Protein AF-W1X7L8-F1 (afdb_monomer)

Mean predicted aligned error: 3.73 Å

pLDDT: mean 89.03, std 9.35, range [58.25, 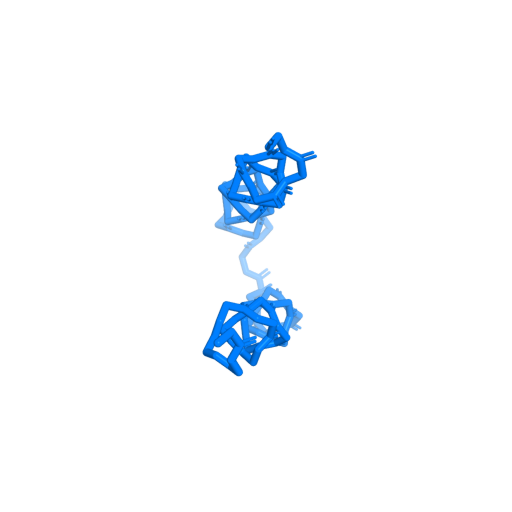96.69]

Nearest PDB structures (foldseek):
  6gzc-assembly1_D  TM=9.347E-01  e=4.598E+00  Mus musculus
  9guw-assembly1_4  T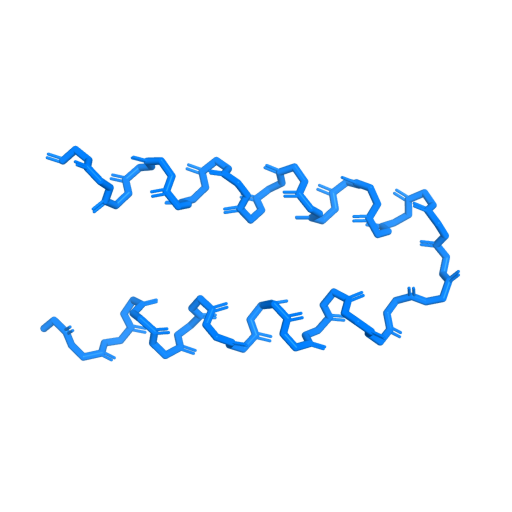M=8.007E-01  e=8.274E+00  Escherichia coli K-12
  6sv1-assembly3_V  TM=7.936E-01  e=9.583E+00  Rhodospirillum rubrum

Sequence (40 aa):
QADAGRVMLKMEKQLALIEDETQAAVFSKTVKQIKQAYRQ

InterPro domains:
  IPR019705 Protein of unknown function DUF2594 [PF10769] (1-40)

Organism: NCBI:txid1403943

Solvent-accessible surface area (backbone atoms only — not comparable to full-atom values): 2427 Å² total; per-residue (Å²): 135,74,58,66,64,53,50,49,54,51,52,58,56,51,51,78,69,46,81,51,64,69,60,31,52,55,50,52,54,51,53,52,52,54,58,52,64,75,72,109

Secondary structure (DSSP, 8-st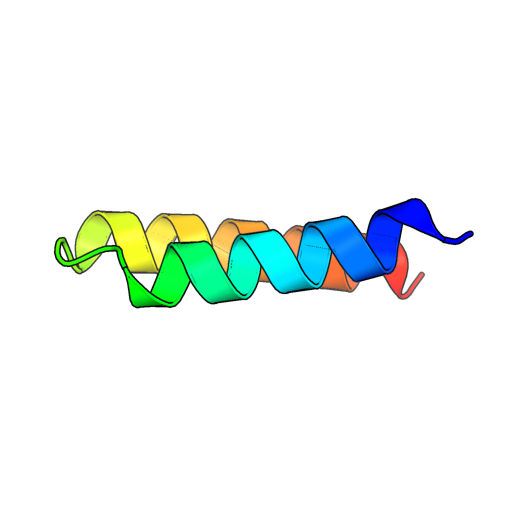ate):
--HHHHHHHHHHHHHTT---HHHHHHHHHHHHHHHHHTT-

Radius of gyration: 10.74 Å; Cα contacts (8 Å, |Δi|>4): 10; chains: 1; bounding box: 17×16×29 Å

Foldseek 3Di:
DPPLVVVLVVLVVVLVVDPPPVVSVVSVVVSVVSVVVVVD

Structure (mmCIF, N/CA/C/O backbone):
data_AF-W1X7L8-F1
#
_entry.id   AF-W1X7L8-F1
#
loop_
_atom_site.group_PDB
_atom_site.id
_atom_site.type_symbol
_atom_site.label_atom_id
_atom_site.label_alt_id
_atom_site.label_comp_id
_atom_site.label_asym_id
_atom_site.label_entity_id
_atom_site.label_seq_id
_atom_site.pdbx_PDB_ins_code
_atom_site.Cartn_x
_atom_site.Cartn_y
_atom_site.Cartn_z
_atom_site.occupancy
_atom_site.B_iso_or_equiv
_atom_site.auth_seq_id
_atom_site.auth_comp_id
_atom_site.auth_asym_id
_atom_site.auth_atom_id
_atom_site.pdbx_PDB_model_num
ATOM 1 N N . GLN A 1 1 ? 5.496 -4.363 -21.372 1.00 61.09 1 GLN A N 1
ATOM 2 C CA . GLN A 1 1 ? 4.540 -3.403 -20.768 1.00 61.09 1 GLN A CA 1
ATOM 3 C C . GLN A 1 1 ? 3.240 -4.075 -20.273 1.00 61.09 1 GLN A C 1
ATOM 5 O O . GLN A 1 1 ? 2.223 -3.407 -20.155 1.00 61.09 1 GLN A O 1
ATOM 10 N N . ALA A 1 2 ? 3.244 -5.367 -19.907 1.00 62.12 2 ALA A N 1
ATOM 11 C CA . ALA A 1 2 ? 2.045 -6.061 -19.404 1.00 62.12 2 ALA A CA 1
ATOM 12 C C . ALA A 1 2 ? 1.918 -6.046 -17.860 1.00 62.12 2 ALA A C 1
ATOM 14 O O . ALA A 1 2 ? 0.831 -6.265 -17.327 1.00 62.12 2 ALA A O 1
ATOM 15 N N . ASP A 1 3 ? 3.003 -5.751 -17.137 1.00 84.38 3 ASP A N 1
ATOM 16 C CA . ASP A 1 3 ? 3.065 -5.912 -15.678 1.00 84.38 3 ASP A CA 1
ATOM 17 C C . ASP A 1 3 ? 2.519 -4.720 -14.886 1.00 84.38 3 ASP A C 1
ATOM 19 O O . ASP A 1 3 ? 1.765 -4.911 -13.934 1.00 84.38 3 ASP A O 1
ATOM 23 N N . ALA A 1 4 ? 2.814 -3.484 -15.304 1.00 83.19 4 ALA A N 1
ATOM 24 C CA . ALA A 1 4 ? 2.423 -2.286 -14.551 1.00 83.19 4 ALA A CA 1
ATOM 25 C C . ALA A 1 4 ? 0.894 -2.122 -14.448 1.00 83.19 4 ALA A C 1
ATOM 27 O O . ALA A 1 4 ? 0.364 -1.857 -13.370 1.00 83.19 4 ALA A O 1
ATOM 28 N N . GLY A 1 5 ? 0.160 -2.367 -15.540 1.00 86.56 5 GLY A N 1
ATOM 29 C CA . GLY A 1 5 ? -1.307 -2.298 -15.539 1.00 86.56 5 GLY A CA 1
ATOM 30 C C . GLY A 1 5 ? -1.960 -3.375 -14.664 1.00 86.56 5 GLY A C 1
ATOM 31 O O . GLY A 1 5 ? -2.916 -3.098 -13.938 1.00 86.56 5 GLY A O 1
ATOM 32 N N . ARG A 1 6 ? -1.414 -4.600 -14.670 1.00 90.25 6 ARG A N 1
ATOM 33 C CA . ARG A 1 6 ? -1.906 -5.713 -13.842 1.00 90.25 6 ARG A CA 1
ATOM 34 C C . ARG A 1 6 ? -1.631 -5.476 -12.355 1.00 90.25 6 ARG A C 1
ATOM 36 O O . ARG A 1 6 ? -2.496 -5.759 -11.526 1.00 90.25 6 ARG A O 1
ATOM 43 N N . VAL A 1 7 ? -0.459 -4.937 -12.022 1.00 88.75 7 VAL A N 1
ATOM 44 C CA . VAL A 1 7 ? -0.108 -4.538 -10.652 1.00 88.75 7 VAL A CA 1
ATOM 45 C C . VAL A 1 7 ? -1.043 -3.433 -10.163 1.00 88.75 7 VAL A C 1
ATOM 47 O O . VAL A 1 7 ? -1.570 -3.544 -9.058 1.00 88.75 7 VAL A O 1
ATOM 50 N N . MET A 1 8 ? -1.344 -2.437 -11.003 1.00 90.12 8 MET A N 1
ATOM 51 C CA . MET A 1 8 ? -2.258 -1.354 -10.637 1.00 90.12 8 MET A CA 1
ATOM 52 C C . MET A 1 8 ? -3.660 -1.868 -10.307 1.00 90.12 8 MET A C 1
ATOM 54 O O . MET A 1 8 ? -4.217 -1.527 -9.266 1.00 90.12 8 MET A O 1
ATOM 58 N N . LEU A 1 9 ? -4.197 -2.757 -11.147 1.00 91.31 9 LEU A N 1
ATOM 59 C CA . LEU A 1 9 ? -5.495 -3.385 -10.912 1.00 91.31 9 LEU A CA 1
ATOM 60 C C . LEU A 1 9 ? -5.519 -4.187 -9.601 1.00 91.31 9 LEU A C 1
ATOM 62 O O . LEU A 1 9 ? -6.516 -4.165 -8.881 1.00 91.31 9 LEU A O 1
ATOM 66 N N . LYS A 1 10 ? -4.433 -4.900 -9.276 1.00 93.31 10 LYS A N 1
ATOM 67 C CA . LYS A 1 10 ? -4.325 -5.649 -8.016 1.00 93.31 10 LYS A CA 1
ATOM 68 C C . LYS A 1 10 ? -4.313 -4.711 -6.808 1.00 93.31 10 LYS A 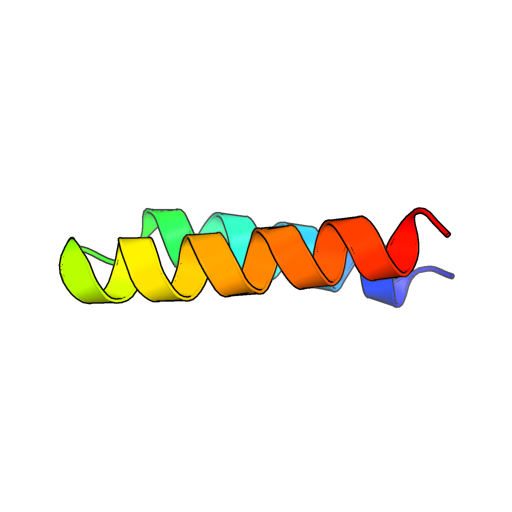C 1
ATOM 70 O O . LYS A 1 10 ? -4.989 -5.003 -5.827 1.00 93.31 10 LYS A O 1
ATOM 75 N N . MET A 1 11 ? -3.602 -3.587 -6.895 1.00 93.00 11 MET A N 1
ATOM 76 C CA . MET A 1 11 ? -3.572 -2.598 -5.819 1.00 93.00 11 MET A CA 1
ATOM 77 C C . MET A 1 11 ? -4.941 -1.950 -5.591 1.00 93.00 11 MET A C 1
ATOM 79 O O . MET A 1 11 ? -5.372 -1.848 -4.448 1.00 93.00 11 MET A O 1
ATOM 83 N N . GLU A 1 12 ? -5.682 -1.592 -6.643 1.00 92.06 12 GLU A N 1
ATOM 84 C CA . GLU A 1 12 ? -7.034 -1.032 -6.464 1.00 92.06 12 GLU A CA 1
ATOM 85 C C . GLU A 1 12 ? -8.011 -2.037 -5.846 1.00 92.06 12 GLU A C 1
ATOM 87 O O . GLU A 1 12 ? -8.832 -1.665 -5.011 1.00 92.06 12 GLU A O 1
ATOM 92 N N . LYS A 1 13 ? -7.881 -3.327 -6.181 1.00 94.06 13 LYS A N 1
ATOM 93 C CA . LYS A 1 13 ? -8.657 -4.388 -5.526 1.00 94.06 13 LYS A CA 1
ATOM 94 C C . LYS A 1 13 ? -8.302 -4.545 -4.050 1.00 94.06 13 LYS A C 1
ATOM 96 O O . LYS A 1 13 ? -9.196 -4.767 -3.248 1.00 94.06 13 LYS A O 1
ATOM 101 N N . GLN A 1 14 ? -7.022 -4.433 -3.689 1.00 93.25 14 GLN A N 1
ATOM 102 C CA . GLN A 1 14 ? -6.598 -4.504 -2.289 1.00 93.25 14 GLN A CA 1
ATOM 103 C C . GLN A 1 14 ? -7.112 -3.319 -1.473 1.00 93.25 14 GLN A C 1
ATOM 105 O O . GLN A 1 14 ? -7.549 -3.534 -0.353 1.00 93.25 14 GLN A O 1
ATOM 110 N N . LEU A 1 15 ? -7.138 -2.107 -2.042 1.00 91.88 15 LEU A N 1
ATOM 111 C CA . LEU A 1 15 ? -7.706 -0.926 -1.384 1.00 91.88 15 LEU A CA 1
ATOM 112 C C . LEU A 1 15 ? -9.157 -1.161 -0.928 1.00 91.88 15 LEU A C 1
AT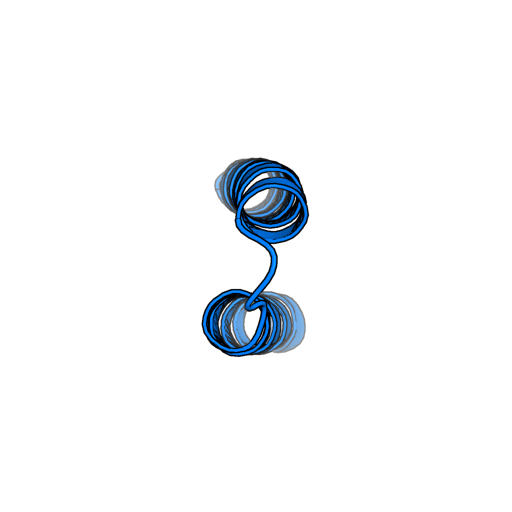OM 114 O O . LEU A 1 15 ? -9.512 -0.792 0.184 1.00 91.88 15 LEU A O 1
ATOM 118 N N . ALA A 1 16 ? -9.975 -1.806 -1.765 1.00 91.19 16 ALA A N 1
ATOM 119 C CA . ALA A 1 16 ? -11.380 -2.093 -1.466 1.00 91.19 16 ALA A CA 1
ATOM 120 C C . ALA A 1 16 ? -11.589 -3.125 -0.339 1.00 91.19 16 ALA A C 1
ATOM 122 O O . ALA A 1 16 ? -12.714 -3.299 0.117 1.00 91.19 16 ALA A O 1
ATOM 123 N N . LEU A 1 17 ? -10.528 -3.819 0.083 1.00 94.56 17 LEU A N 1
ATOM 124 C CA . LEU A 1 17 ? -10.554 -4.811 1.161 1.00 94.56 17 LEU A CA 1
ATOM 125 C C . LEU A 1 17 ? -9.975 -4.267 2.476 1.00 94.56 17 LEU A C 1
ATOM 127 O O . LEU A 1 17 ? -9.948 -4.993 3.465 1.00 94.56 17 LEU A O 1
ATOM 131 N N . ILE A 1 18 ? -9.475 -3.027 2.494 1.00 94.62 18 ILE A N 1
ATOM 132 C CA . ILE A 1 18 ? -8.949 -2.408 3.711 1.00 94.62 18 ILE A CA 1
ATOM 133 C C . ILE A 1 18 ? -10.118 -1.776 4.469 1.00 94.62 18 ILE A C 1
ATOM 135 O O . ILE A 1 18 ? -10.667 -0.764 4.042 1.00 94.62 18 ILE A O 1
ATOM 139 N N . GLU A 1 19 ? -10.476 -2.378 5.599 1.00 93.94 19 GLU A N 1
ATOM 140 C CA . GLU A 1 19 ? -11.552 -1.896 6.476 1.00 93.94 19 GLU A CA 1
ATOM 141 C C . GLU A 1 19 ? -11.104 -0.719 7.356 1.00 93.94 19 GLU A C 1
ATOM 143 O O . GLU A 1 19 ? -11.905 0.140 7.718 1.00 93.94 19 GLU A O 1
ATOM 148 N N . ASP A 1 20 ? -9.809 -0.653 7.678 1.00 96.69 20 ASP A N 1
ATOM 149 C CA . ASP A 1 20 ? -9.218 0.462 8.413 1.00 96.69 20 ASP A CA 1
ATOM 150 C C . ASP A 1 20 ? -9.095 1.693 7.504 1.00 96.69 20 ASP A C 1
ATOM 152 O O . ASP A 1 20 ? -8.253 1.760 6.604 1.00 96.69 20 ASP A O 1
ATOM 156 N N .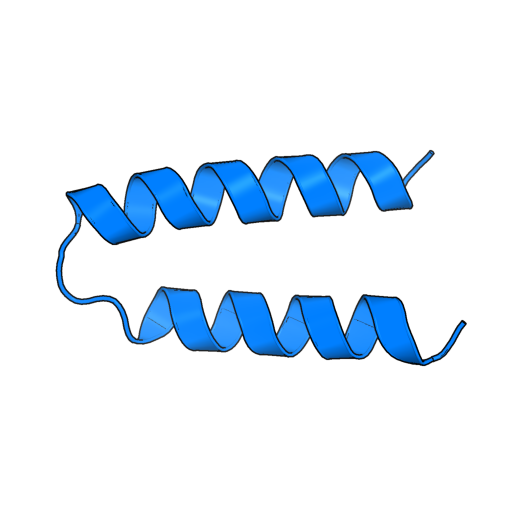 GLU A 1 21 ? -9.926 2.696 7.769 1.00 93.06 21 GLU A N 1
ATOM 157 C CA . GLU A 1 21 ? -10.002 3.921 6.973 1.00 93.06 21 GLU A CA 1
ATOM 158 C C . GLU A 1 21 ? -8.661 4.678 6.903 1.00 93.06 21 GLU A C 1
ATOM 160 O O . GLU A 1 21 ? -8.308 5.244 5.863 1.00 93.06 21 GLU A O 1
ATOM 165 N N . THR A 1 22 ? -7.861 4.638 7.974 1.00 95.44 22 THR A N 1
ATOM 166 C CA . THR A 1 22 ? -6.553 5.309 8.022 1.00 95.44 22 THR A CA 1
ATOM 167 C C . THR A 1 22 ? -5.560 4.598 7.110 1.00 95.44 22 THR A C 1
ATOM 169 O O . THR A 1 22 ? -4.852 5.235 6.321 1.00 95.44 22 THR A O 1
ATOM 172 N N . GLN A 1 23 ? -5.535 3.267 7.157 1.00 93.00 23 GLN A N 1
ATOM 173 C CA . GLN A 1 23 ? -4.694 2.462 6.276 1.00 93.00 23 GLN A CA 1
ATOM 174 C C . GLN A 1 23 ? -5.144 2.574 4.812 1.00 93.00 23 GLN A C 1
ATOM 176 O O . GLN A 1 23 ? -4.299 2.703 3.920 1.00 93.00 23 GLN A O 1
ATOM 181 N N . ALA A 1 24 ? -6.454 2.626 4.554 1.00 95.44 24 ALA A N 1
ATOM 182 C CA . ALA A 1 24 ? -7.006 2.829 3.218 1.00 95.44 24 ALA A CA 1
ATOM 183 C C . ALA A 1 24 ? -6.598 4.195 2.638 1.00 95.44 24 ALA A C 1
ATOM 185 O O . ALA A 1 24 ? -6.207 4.285 1.470 1.00 95.44 24 ALA A O 1
ATOM 186 N N . ALA A 1 25 ? -6.609 5.258 3.450 1.00 95.56 25 ALA A N 1
ATOM 187 C CA . ALA A 1 25 ? -6.197 6.596 3.030 1.00 95.56 25 ALA A CA 1
ATOM 188 C C . ALA A 1 25 ? -4.707 6.663 2.652 1.00 95.56 25 ALA A C 1
ATOM 190 O O . ALA A 1 25 ? -4.353 7.209 1.598 1.00 95.56 25 ALA A O 1
ATOM 191 N N . VAL A 1 26 ? -3.830 6.067 3.470 1.00 95.69 26 VAL A N 1
ATOM 192 C CA . VAL A 1 26 ? -2.388 5.986 3.180 1.00 95.69 26 VAL A CA 1
ATOM 193 C C . VAL A 1 26 ? -2.145 5.185 1.901 1.00 95.69 26 VAL A C 1
ATOM 195 O O . VAL A 1 26 ? -1.431 5.646 1.008 1.00 95.69 26 VAL A O 1
ATOM 198 N N . PHE A 1 27 ? -2.791 4.026 1.761 1.00 94.88 27 PHE A N 1
ATO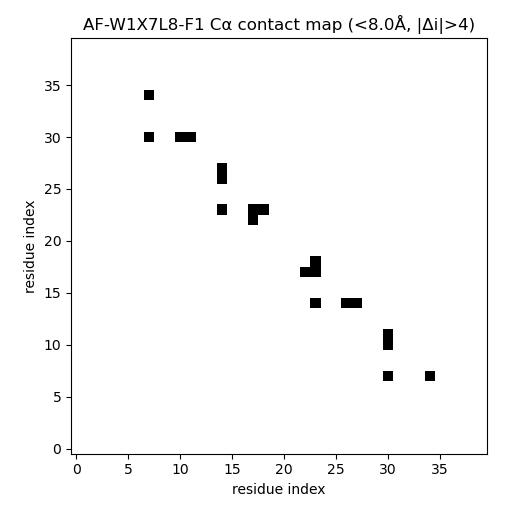M 199 C CA . PHE A 1 27 ? -2.643 3.177 0.583 1.00 94.88 27 PHE A CA 1
ATOM 200 C C . PHE A 1 27 ? -3.157 3.864 -0.694 1.00 94.88 27 PHE A C 1
ATOM 202 O O . PHE A 1 27 ? -2.471 3.862 -1.717 1.00 94.88 27 PHE A O 1
ATOM 209 N N . SER A 1 28 ? -4.305 4.552 -0.627 1.00 95.25 28 SER A N 1
ATOM 210 C CA . SER A 1 28 ? -4.861 5.354 -1.730 1.00 95.25 28 SER A CA 1
ATOM 211 C C . SER A 1 28 ? -3.874 6.412 -2.225 1.00 95.25 28 SER A C 1
ATOM 213 O O . SER A 1 28 ? -3.692 6.596 -3.433 1.00 95.25 28 SER A O 1
ATOM 215 N N . LYS A 1 29 ? -3.191 7.097 -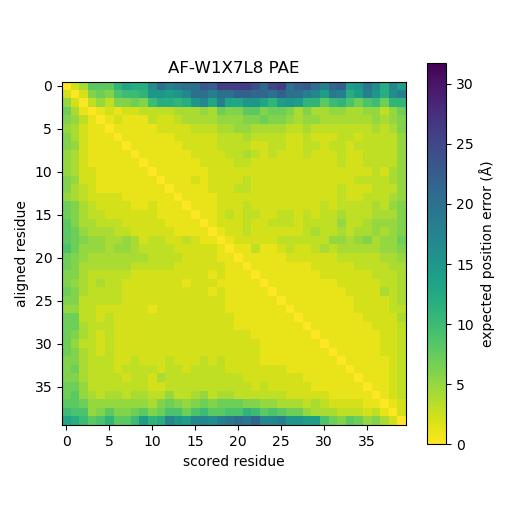1.298 1.00 96.31 29 LYS A N 1
ATOM 216 C CA . LYS A 1 29 ? -2.178 8.106 -1.629 1.00 96.31 29 LYS A CA 1
ATOM 217 C C . LYS A 1 29 ? -0.996 7.485 -2.376 1.00 96.31 29 LYS A C 1
ATOM 219 O O . LYS A 1 29 ? -0.574 8.037 -3.392 1.00 96.31 29 LYS A O 1
ATOM 224 N N . THR A 1 30 ? -0.513 6.330 -1.925 1.00 94.00 30 THR A N 1
ATOM 225 C CA . THR A 1 30 ? 0.579 5.588 -2.575 1.00 94.00 30 THR A CA 1
ATOM 226 C C . THR A 1 30 ? 0.196 5.136 -3.986 1.00 94.00 30 THR A C 1
ATOM 228 O O . THR A 1 30 ? 0.929 5.396 -4.940 1.00 94.00 30 THR A O 1
ATOM 231 N N . VAL A 1 31 ? -0.995 4.550 -4.153 1.00 93.12 31 VAL A N 1
ATOM 232 C CA . VAL A 1 31 ? -1.542 4.142 -5.459 1.00 93.12 31 VAL A CA 1
ATOM 233 C C . VAL A 1 31 ? -1.610 5.339 -6.415 1.00 93.12 31 VAL A C 1
ATOM 235 O O . VAL A 1 31 ? -1.168 5.243 -7.558 1.00 93.12 31 VAL A O 1
ATOM 238 N N . LYS A 1 32 ? -2.091 6.503 -5.962 1.00 93.25 32 LYS A N 1
ATOM 239 C CA . LYS A 1 32 ? -2.145 7.719 -6.795 1.00 93.25 32 LYS A CA 1
ATOM 240 C C . LYS A 1 32 ? -0.762 8.189 -7.262 1.00 93.25 32 LYS A C 1
ATOM 242 O O . LYS A 1 32 ? -0.629 8.533 -8.435 1.00 93.25 32 LYS A O 1
ATOM 247 N N . GLN A 1 33 ? 0.252 8.170 -6.394 1.00 92.6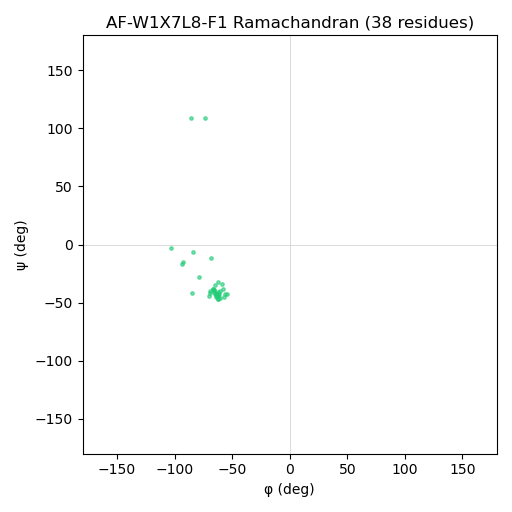9 33 GLN A N 1
ATOM 248 C CA . GLN A 1 33 ? 1.621 8.562 -6.762 1.00 92.69 33 GLN A CA 1
ATOM 249 C C . GLN A 1 33 ? 2.221 7.627 -7.817 1.00 92.69 33 GLN A C 1
ATOM 251 O O . GLN A 1 33 ? 2.781 8.090 -8.808 1.00 92.69 33 GLN A O 1
ATOM 256 N N . ILE A 1 34 ? 2.025 6.316 -7.665 1.00 89.19 34 ILE A N 1
ATOM 257 C CA . ILE A 1 34 ? 2.484 5.318 -8.640 1.00 89.19 34 ILE A CA 1
ATOM 258 C C . ILE A 1 34 ? 1.798 5.529 -10.003 1.00 89.19 34 ILE A C 1
ATOM 260 O O . ILE A 1 34 ? 2.456 5.537 -11.041 1.00 89.19 34 ILE A O 1
ATOM 264 N N . LYS A 1 35 ? 0.478 5.772 -10.013 1.00 90.06 35 LYS A N 1
ATOM 265 C CA . LYS A 1 35 ? -0.293 6.087 -11.234 1.00 90.06 35 LYS A CA 1
ATOM 266 C C . LYS A 1 35 ? 0.241 7.327 -11.957 1.00 90.06 35 LYS A C 1
ATOM 268 O O . LYS A 1 35 ? 0.236 7.356 -13.184 1.00 90.06 35 LYS A O 1
ATOM 273 N N . GLN A 1 36 ? 0.665 8.347 -11.209 1.00 89.12 36 GLN A N 1
ATOM 274 C CA . GLN A 1 36 ? 1.276 9.547 -11.782 1.00 89.12 36 GLN A CA 1
ATOM 275 C C . GLN A 1 36 ? 2.655 9.254 -12.382 1.00 89.12 36 GLN A C 1
ATOM 277 O O . GLN A 1 36 ? 2.920 9.706 -13.491 1.00 89.12 36 GLN A O 1
ATOM 282 N N . ALA A 1 37 ? 3.485 8.454 -11.708 1.00 86.69 37 ALA A N 1
ATOM 283 C CA . ALA A 1 37 ? 4.816 8.087 -12.195 1.00 86.69 37 ALA A CA 1
ATOM 284 C C . ALA A 1 37 ? 4.782 7.295 -13.515 1.00 86.69 37 ALA A C 1
ATOM 286 O O . ALA A 1 37 ? 5.672 7.458 -14.336 1.00 86.69 37 ALA A O 1
ATOM 287 N N . TYR A 1 38 ? 3.745 6.482 -13.749 1.00 80.94 38 TYR A N 1
ATOM 288 C CA . TYR A 1 38 ? 3.559 5.749 -15.013 1.00 80.94 38 TYR A CA 1
ATOM 289 C C . TYR A 1 38 ? 2.885 6.555 -16.135 1.00 80.94 38 TYR A C 1
ATOM 291 O O . TYR A 1 38 ? 2.721 6.038 -17.240 1.00 80.94 38 TYR A O 1
ATOM 299 N N . ARG A 1 39 ? 2.408 7.772 -15.846 1.00 72.81 39 ARG A N 1
ATOM 300 C CA . ARG A 1 39 ? 1.813 8.673 -16.845 1.00 72.81 39 ARG A CA 1
ATOM 301 C C . ARG A 1 39 ? 2.823 9.646 -17.455 1.00 72.81 39 ARG A C 1
ATOM 303 O O . ARG A 1 39 ? 2.469 10.269 -18.453 1.00 72.81 39 ARG A O 1
ATOM 310 N N . GLN A 1 40 ? 4.000 9.804 -16.845 1.00 58.25 40 GLN A N 1
ATOM 311 C CA . GLN A 1 40 ? 5.148 10.483 -17.455 1.00 58.25 40 GLN A CA 1
ATOM 312 C C . GLN A 1 40 ? 5.934 9.497 -18.315 1.00 58.25 40 GLN A C 1
ATOM 314 O O . GLN A 1 40 ? 6.457 9.951 -19.353 1.00 58.25 40 GLN A O 1
#